Protein AF-A0A3D0THT1-F1 (afdb_monomer)

Sequence (70 aa):
MKIREAVKEDFEQIWIIFQHIVSAGETYAYPVETSKEEAFQIWMEQPHKTFVCVEQQHIFGTYYLKPNNP

pLDDT: mean 87.64, std 11.22, range [59.09, 97.75]

St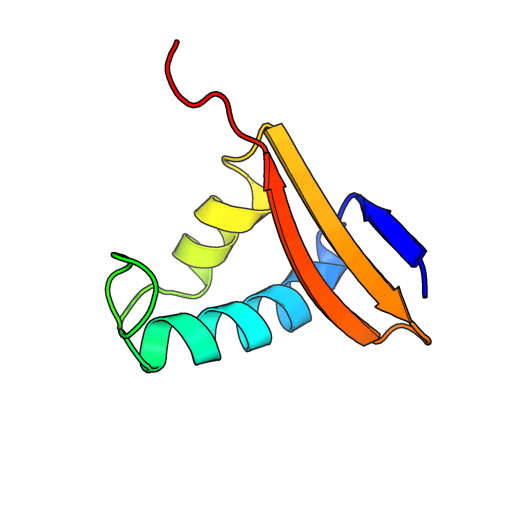ructure (mmCIF, N/CA/C/O backbone):
data_AF-A0A3D0THT1-F1
#
_entry.id   AF-A0A3D0THT1-F1
#
loop_
_atom_site.group_PDB
_atom_site.id
_atom_site.type_symbol
_atom_site.label_atom_id
_atom_site.label_alt_id
_atom_site.label_comp_id
_atom_site.label_asym_id
_atom_site.label_entity_id
_atom_site.label_seq_id
_atom_site.pdbx_PDB_ins_code
_atom_site.Cartn_x
_atom_site.Cartn_y
_atom_site.Cartn_z
_atom_site.occupancy
_atom_site.B_iso_or_equiv
_atom_site.auth_seq_id
_atom_site.auth_comp_id
_atom_site.auth_asym_id
_atom_site.auth_atom_id
_atom_site.pdbx_PDB_model_num
ATOM 1 N N . MET A 1 1 ? -15.344 -7.855 9.614 1.00 85.81 1 MET A N 1
ATOM 2 C CA . MET A 1 1 ? -14.716 -7.207 8.443 1.00 85.81 1 MET A CA 1
ATOM 3 C C . MET A 1 1 ? -15.314 -5.820 8.186 1.00 85.81 1 MET A C 1
ATOM 5 O O . MET A 1 1 ? -16.534 -5.700 8.152 1.00 85.81 1 MET A O 1
ATOM 9 N N . LYS A 1 2 ? -14.489 -4.770 8.049 1.00 95.00 2 LYS A N 1
ATOM 10 C CA . LYS A 1 2 ? -14.899 -3.375 7.775 1.00 95.00 2 LYS A CA 1
ATOM 11 C C . LYS A 1 2 ? -14.006 -2.766 6.690 1.00 95.00 2 LYS A C 1
ATOM 13 O O . LYS A 1 2 ? -12.797 -2.954 6.733 1.00 95.00 2 LYS A O 1
ATOM 18 N N . ILE A 1 3 ? -14.585 -1.985 5.779 1.00 97.25 3 ILE A N 1
ATOM 19 C CA . ILE A 1 3 ? -13.829 -1.128 4.854 1.00 97.25 3 ILE A CA 1
ATOM 20 C C . ILE A 1 3 ? -13.778 0.284 5.440 1.00 97.25 3 ILE A C 1
ATOM 22 O O . ILE A 1 3 ? -14.806 0.819 5.867 1.00 97.25 3 ILE A O 1
ATOM 26 N N . ARG A 1 4 ? -12.586 0.878 5.508 1.00 97.31 4 ARG A N 1
ATOM 27 C CA . ARG A 1 4 ? -12.386 2.263 5.963 1.00 97.31 4 ARG A CA 1
ATOM 28 C C . ARG A 1 4 ? -11.251 2.933 5.199 1.00 97.31 4 ARG A C 1
ATOM 30 O O . ARG A 1 4 ? -10.426 2.245 4.607 1.00 97.31 4 ARG A O 1
ATOM 37 N N . GLU A 1 5 ? -11.226 4.262 5.231 1.00 97.50 5 GLU A N 1
ATOM 38 C CA . GLU A 1 5 ? -10.092 5.033 4.721 1.00 97.50 5 GLU A CA 1
ATOM 39 C C . GLU A 1 5 ? -8.821 4.639 5.495 1.00 97.50 5 GLU A C 1
ATOM 41 O O . GLU A 1 5 ? -8.872 4.375 6.708 1.00 97.50 5 GLU A O 1
ATOM 46 N N . ALA A 1 6 ? -7.721 4.502 4.761 1.00 97.12 6 ALA A N 1
ATOM 47 C CA . ALA A 1 6 ? -6.421 4.148 5.299 1.00 97.12 6 ALA A CA 1
ATOM 48 C C . ALA A 1 6 ? -5.846 5.327 6.086 1.00 97.12 6 ALA A C 1
ATOM 50 O O . ALA A 1 6 ? -5.977 6.484 5.688 1.00 97.12 6 ALA A O 1
ATOM 51 N N . VAL A 1 7 ? -5.188 5.023 7.196 1.00 96.19 7 VAL A N 1
ATOM 52 C CA . VAL A 1 7 ? -4.384 5.979 7.963 1.00 96.19 7 VAL A CA 1
ATOM 53 C C . VAL A 1 7 ? -2.903 5.656 7.784 1.00 96.19 7 VAL A C 1
ATOM 55 O O . VAL A 1 7 ? -2.551 4.591 7.277 1.00 96.19 7 VAL A O 1
ATOM 58 N N . LYS A 1 8 ? -2.008 6.566 8.176 1.00 95.44 8 LYS A N 1
ATOM 59 C CA . LYS A 1 8 ? -0.559 6.383 7.967 1.00 95.44 8 LYS A CA 1
ATOM 60 C C . LYS A 1 8 ? -0.030 5.114 8.636 1.00 95.44 8 LYS A C 1
ATOM 62 O O . LYS A 1 8 ? 0.850 4.458 8.091 1.00 95.44 8 LYS A O 1
ATOM 67 N N . GLU A 1 9 ? -0.607 4.742 9.771 1.00 95.88 9 GLU A N 1
ATOM 68 C CA . GLU A 1 9 ? -0.244 3.563 10.558 1.00 95.88 9 GLU A CA 1
ATOM 69 C C . GLU A 1 9 ? -0.582 2.244 9.844 1.00 95.88 9 GLU A C 1
ATOM 71 O O . GLU A 1 9 ? 0.015 1.210 10.135 1.00 95.88 9 GLU A O 1
ATOM 76 N N . ASP A 1 10 ? -1.504 2.271 8.879 1.00 96.19 10 ASP A N 1
ATOM 77 C CA . ASP A 1 10 ? -1.867 1.097 8.083 1.00 96.19 10 ASP A CA 1
ATOM 78 C C . ASP A 1 10 ? -0.801 0.748 7.036 1.00 96.19 10 ASP A C 1
ATOM 80 O O . ASP A 1 10 ? -0.781 -0.375 6.522 1.00 96.19 10 ASP A O 1
ATOM 84 N N . PHE A 1 11 ? 0.083 1.700 6.713 1.00 96.38 11 PHE A N 1
ATOM 85 C CA . PHE A 1 11 ? 1.015 1.576 5.601 1.00 96.38 11 PHE A CA 1
ATOM 86 C C . PHE A 1 11 ? 1.940 0.364 5.726 1.00 96.38 11 PHE A C 1
ATOM 88 O O . PHE A 1 11 ? 2.217 -0.284 4.725 1.00 96.38 11 PHE A O 1
ATOM 95 N N . GLU A 1 12 ? 2.369 -0.000 6.934 1.00 95.69 12 GLU A N 1
ATOM 96 C CA . GLU A 1 12 ? 3.221 -1.179 7.130 1.00 95.69 12 GLU A CA 1
ATOM 97 C C . GLU A 1 12 ? 2.548 -2.469 6.636 1.00 95.69 12 GLU A C 1
ATOM 99 O O . GLU A 1 12 ? 3.182 -3.287 5.973 1.00 95.69 12 GLU A O 1
ATOM 104 N N . GLN A 1 13 ? 1.246 -2.640 6.891 1.00 95.75 13 GLN A N 1
ATOM 105 C CA . GLN A 1 13 ? 0.508 -3.817 6.419 1.00 95.75 13 GLN A CA 1
ATOM 106 C C . GLN A 1 13 ? 0.180 -3.718 4.922 1.00 95.75 13 GLN A C 1
ATOM 108 O O . GLN A 1 13 ? 0.251 -4.720 4.211 1.00 95.75 13 GLN A O 1
ATOM 113 N N . ILE A 1 14 ? -0.125 -2.514 4.425 1.00 94.94 14 ILE A N 1
ATOM 114 C CA . ILE A 1 14 ? -0.308 -2.240 2.988 1.00 94.94 14 ILE A CA 1
ATOM 115 C C . ILE A 1 14 ? 0.968 -2.597 2.212 1.00 94.94 14 ILE A C 1
ATOM 117 O O . ILE A 1 14 ? 0.892 -3.268 1.184 1.00 94.94 14 ILE A O 1
ATOM 121 N N . TRP A 1 15 ? 2.133 -2.196 2.724 1.00 94.19 15 TRP A N 1
ATOM 122 C CA . TRP A 1 15 ? 3.441 -2.473 2.138 1.00 94.19 15 TRP A CA 1
ATOM 123 C C . TRP A 1 15 ? 3.709 -3.973 2.039 1.00 94.19 15 TRP A C 1
ATOM 125 O O . TRP A 1 15 ? 4.097 -4.435 0.974 1.00 94.19 15 TRP A O 1
ATOM 135 N N . ILE A 1 16 ? 3.440 -4.749 3.094 1.00 92.06 16 ILE A N 1
ATOM 136 C CA . ILE A 1 16 ? 3.627 -6.211 3.070 1.00 92.06 16 ILE A CA 1
ATOM 137 C C . ILE A 1 16 ? 2.782 -6.861 1.963 1.00 92.06 16 ILE A C 1
ATOM 139 O O . ILE A 1 16 ? 3.281 -7.712 1.225 1.00 92.06 16 ILE A O 1
ATOM 143 N N . ILE A 1 17 ? 1.520 -6.442 1.816 1.00 90.75 17 ILE A N 1
ATOM 144 C CA . ILE A 1 17 ? 0.627 -6.942 0.759 1.00 90.75 17 ILE A CA 1
ATOM 145 C C . ILE A 1 17 ? 1.169 -6.559 -0.623 1.00 90.75 17 ILE A C 1
ATOM 147 O O . ILE A 1 17 ? 1.289 -7.407 -1.505 1.00 90.75 17 ILE A O 1
ATOM 151 N N . PHE A 1 18 ? 1.516 -5.286 -0.813 1.00 88.06 18 PHE A N 1
ATOM 152 C CA . PHE A 1 18 ? 1.999 -4.767 -2.089 1.00 88.06 18 PHE A CA 1
ATOM 153 C C . PHE A 1 18 ? 3.337 -5.386 -2.505 1.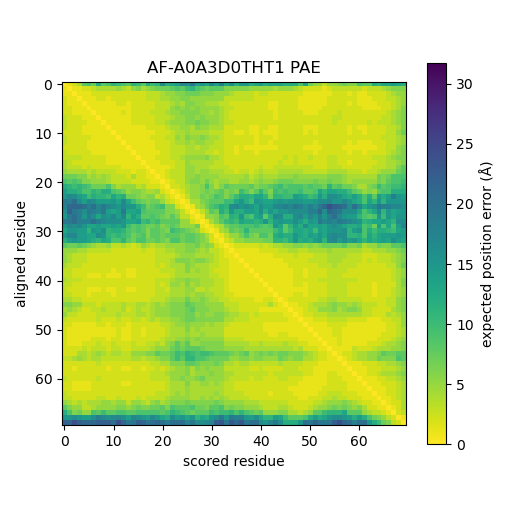00 88.06 18 PHE A C 1
ATOM 155 O O . PHE A 1 18 ? 3.478 -5.808 -3.649 1.00 88.06 18 PHE A O 1
ATOM 162 N N . GLN A 1 19 ? 4.292 -5.500 -1.582 1.00 86.00 19 GLN A N 1
ATOM 163 C CA . GLN A 1 19 ? 5.611 -6.066 -1.843 1.00 86.00 19 GLN A CA 1
ATOM 164 C C . GLN A 1 19 ? 5.509 -7.524 -2.294 1.00 86.00 19 GLN A C 1
ATOM 166 O O . GLN A 1 19 ? 6.222 -7.906 -3.212 1.00 86.00 19 GLN A O 1
ATOM 171 N N . HIS A 1 20 ? 4.605 -8.321 -1.714 1.00 82.25 20 HIS A N 1
ATOM 172 C CA . HIS A 1 20 ? 4.361 -9.697 -2.162 1.00 82.25 20 HIS A CA 1
ATOM 173 C C . HIS A 1 20 ? 3.850 -9.731 -3.615 1.00 82.25 20 HIS A C 1
ATOM 175 O O . HIS A 1 20 ? 4.332 -10.513 -4.434 1.00 82.25 20 HIS A O 1
ATOM 181 N N . ILE A 1 21 ? 2.911 -8.846 -3.960 1.00 79.50 21 ILE A N 1
ATOM 182 C CA . ILE A 1 21 ? 2.321 -8.767 -5.305 1.00 79.50 21 ILE A CA 1
ATOM 183 C C . ILE A 1 21 ? 3.354 -8.300 -6.342 1.00 79.50 21 ILE A C 1
ATOM 185 O O . ILE A 1 21 ? 3.457 -8.880 -7.424 1.00 79.50 21 ILE A O 1
ATOM 189 N N . VAL A 1 22 ? 4.129 -7.264 -6.019 1.00 72.56 22 VAL A N 1
ATOM 190 C CA . VAL A 1 22 ? 5.125 -6.679 -6.927 1.00 72.56 22 VAL A CA 1
ATOM 191 C C . VAL A 1 22 ? 6.352 -7.571 -7.081 1.00 72.56 22 VAL A C 1
ATOM 193 O O . VAL A 1 22 ? 6.841 -7.706 -8.198 1.00 72.56 22 VAL A O 1
ATOM 196 N N . SER A 1 23 ? 6.807 -8.252 -6.022 1.00 68.94 23 SER A N 1
ATOM 197 C CA . SER A 1 23 ? 7.927 -9.198 -6.125 1.00 68.94 23 SER A CA 1
ATOM 198 C C . SER A 1 23 ? 7.599 -10.416 -6.987 1.00 68.94 23 SER A C 1
ATOM 200 O O . SER A 1 23 ? 8.501 -11.004 -7.575 1.00 68.94 23 SER A O 1
ATOM 202 N N . ALA A 1 24 ? 6.320 -10.800 -7.066 1.00 72.12 24 ALA A N 1
ATOM 203 C CA . ALA A 1 24 ? 5.880 -11.847 -7.981 1.00 72.12 24 ALA A CA 1
ATOM 204 C C . ALA A 1 24 ? 5.955 -11.382 -9.448 1.00 72.12 24 ALA A C 1
ATOM 206 O O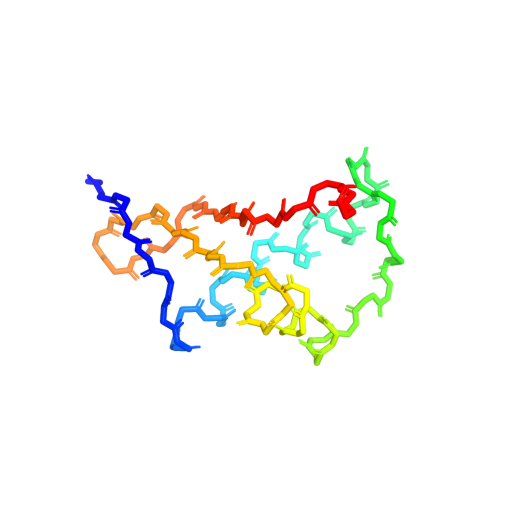 . ALA A 1 24 ? 6.252 -12.180 -10.330 1.00 72.12 24 ALA A O 1
ATOM 207 N N . GLY A 1 25 ? 5.720 -10.092 -9.721 1.00 64.56 25 GLY A N 1
ATOM 208 C CA . GLY A 1 25 ? 5.798 -9.517 -11.071 1.00 64.56 25 GLY A CA 1
ATOM 209 C C . GLY A 1 25 ? 4.689 -9.976 -12.030 1.00 64.56 25 GLY A C 1
ATOM 210 O O . GLY A 1 25 ? 4.775 -9.734 -13.229 1.00 64.56 25 GLY A O 1
ATOM 211 N N . GLU A 1 26 ? 3.647 -10.642 -11.526 1.00 63.12 26 GLU A N 1
ATOM 212 C CA . GLU A 1 26 ? 2.658 -11.342 -12.363 1.00 63.12 26 GLU A CA 1
ATOM 213 C C . GLU A 1 26 ? 1.417 -10.502 -12.706 1.00 63.12 26 GLU A C 1
ATOM 215 O O . GLU A 1 26 ? 0.708 -10.813 -13.661 1.00 63.12 26 GLU A O 1
ATOM 220 N N . THR A 1 27 ? 1.115 -9.455 -11.928 1.00 60.47 27 THR A N 1
ATOM 221 C CA . THR A 1 27 ? -0.216 -8.808 -11.957 1.00 60.47 27 THR A CA 1
ATOM 222 C C . THR A 1 27 ? -0.211 -7.307 -12.245 1.00 60.47 27 THR A C 1
ATOM 224 O O . THR A 1 27 ? -1.200 -6.802 -12.773 1.00 60.47 27 THR A O 1
ATOM 227 N N . TYR A 1 28 ? 0.877 -6.585 -11.958 1.00 60.62 28 TYR A N 1
ATOM 228 C CA . TYR A 1 28 ? 0.971 -5.139 -12.186 1.00 60.62 28 TYR A CA 1
ATOM 229 C C . TYR A 1 28 ? 2.323 -4.744 -12.777 1.00 60.62 28 TYR A C 1
ATOM 231 O O . TYR A 1 28 ? 3.358 -5.276 -12.390 1.00 60.62 28 TYR A O 1
ATOM 239 N N . ALA A 1 29 ? 2.315 -3.747 -13.667 1.00 66.81 29 ALA A N 1
ATOM 240 C CA . ALA A 1 29 ? 3.511 -3.156 -14.269 1.00 66.81 29 ALA A CA 1
ATOM 241 C C . ALA A 1 29 ? 4.240 -2.192 -13.306 1.00 66.81 29 ALA A C 1
ATOM 243 O O . ALA A 1 29 ? 4.564 -1.063 -13.673 1.00 66.81 29 ALA A O 1
ATOM 244 N N . TYR A 1 30 ? 4.454 -2.612 -12.059 1.00 64.81 30 TYR A N 1
ATOM 245 C CA . TYR A 1 30 ? 5.363 -1.928 -11.141 1.00 64.81 30 TYR A CA 1
ATOM 246 C C . TYR A 1 30 ? 6.758 -2.551 -11.266 1.00 64.81 30 TYR A C 1
ATOM 248 O O . TYR A 1 30 ? 6.855 -3.769 -11.438 1.00 64.81 30 TYR A O 1
ATOM 256 N N . PRO A 1 31 ? 7.846 -1.763 -11.178 1.00 69.81 31 PRO A N 1
ATOM 257 C CA . PRO A 1 31 ? 9.184 -2.325 -11.059 1.00 69.81 31 PRO A CA 1
ATOM 258 C C . PRO A 1 31 ? 9.240 -3.282 -9.864 1.00 69.81 31 PRO A C 1
ATOM 260 O O . PRO A 1 31 ? 8.814 -2.916 -8.769 1.00 69.81 31 PRO A O 1
ATOM 263 N N . VAL A 1 32 ? 9.789 -4.485 -10.052 1.00 70.50 32 VAL A N 1
ATOM 264 C CA . VAL A 1 32 ? 9.955 -5.479 -8.969 1.00 70.50 32 VAL A CA 1
ATOM 265 C C . VAL A 1 32 ? 10.777 -4.939 -7.788 1.00 70.50 32 VAL A C 1
ATOM 267 O O . VAL A 1 32 ? 10.668 -5.439 -6.675 1.00 70.50 32 VAL A O 1
ATOM 270 N N . GLU A 1 33 ? 11.555 -3.882 -8.032 1.00 74.25 33 GLU A N 1
ATOM 271 C CA . GLU A 1 33 ? 12.386 -3.168 -7.060 1.00 74.25 33 GLU A CA 1
ATOM 272 C C . GLU A 1 33 ? 11.713 -1.910 -6.482 1.00 74.25 33 GLU A C 1
ATOM 274 O O . GLU A 1 33 ? 12.407 -1.060 -5.931 1.00 74.25 33 GLU A O 1
ATOM 279 N N . THR A 1 34 ? 10.385 -1.756 -6.607 1.00 82.25 34 THR A N 1
ATOM 280 C CA . THR A 1 34 ? 9.673 -0.598 -6.030 1.00 82.25 34 THR A CA 1
ATOM 281 C C . THR A 1 34 ? 10.000 -0.492 -4.542 1.00 82.25 34 THR A C 1
ATOM 283 O O . THR A 1 34 ? 9.689 -1.396 -3.762 1.00 82.25 34 THR A O 1
ATOM 286 N N . SER A 1 35 ? 10.635 0.610 -4.153 1.00 88.44 35 SER A N 1
ATOM 287 C CA . SER A 1 35 ? 11.052 0.854 -2.774 1.00 88.44 35 SER A CA 1
ATO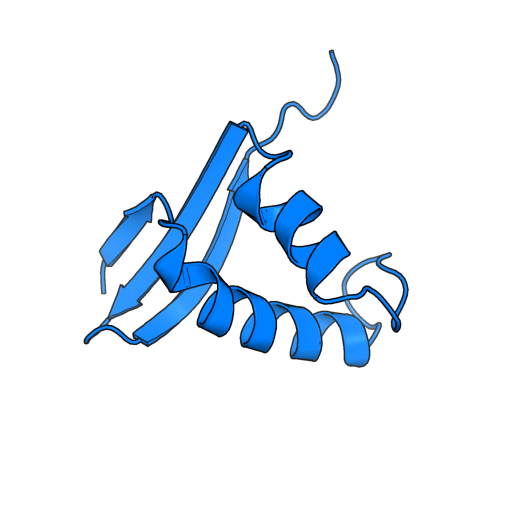M 288 C C . SER A 1 35 ? 9.851 1.079 -1.858 1.00 88.44 35 SER A C 1
ATOM 290 O O . SER A 1 35 ? 8.742 1.404 -2.294 1.00 88.44 35 SER A O 1
ATOM 292 N N . LYS A 1 36 ? 10.072 0.941 -0.550 1.00 90.56 36 LYS A N 1
ATOM 293 C CA . LYS A 1 36 ? 9.040 1.225 0.449 1.00 90.56 36 LYS A CA 1
ATOM 294 C C . LYS A 1 36 ? 8.629 2.701 0.406 1.00 90.56 36 LYS A C 1
ATOM 296 O O . LYS A 1 36 ? 7.453 3.021 0.553 1.00 90.56 36 LYS A O 1
ATOM 301 N N . GLU A 1 37 ? 9.578 3.593 0.153 1.00 92.25 37 GLU A N 1
ATOM 302 C CA . GLU A 1 37 ? 9.351 5.027 0.003 1.00 92.25 37 GLU A CA 1
ATOM 303 C C . GLU A 1 37 ? 8.477 5.326 -1.224 1.00 92.25 37 GLU A C 1
ATOM 305 O O . GLU A 1 37 ? 7.494 6.060 -1.118 1.00 92.25 37 GLU A O 1
ATOM 310 N N . GLU A 1 38 ? 8.764 4.712 -2.374 1.00 90.44 38 GLU A N 1
ATOM 311 C CA . GLU A 1 38 ? 7.928 4.838 -3.577 1.00 90.44 38 GLU A CA 1
ATOM 312 C C . GLU A 1 38 ? 6.539 4.230 -3.371 1.00 90.44 38 GLU A C 1
ATOM 314 O O . GLU A 1 38 ? 5.535 4.819 -3.774 1.00 90.44 38 GLU A O 1
ATOM 319 N N . ALA A 1 39 ? 6.446 3.085 -2.694 1.00 91.62 39 ALA A N 1
ATOM 320 C CA . ALA A 1 39 ? 5.165 2.483 -2.355 1.00 91.62 39 ALA A CA 1
ATOM 321 C C . ALA A 1 39 ? 4.328 3.407 -1.458 1.00 91.62 39 ALA A C 1
ATOM 323 O O . ALA A 1 39 ? 3.116 3.501 -1.653 1.00 91.62 39 ALA A O 1
ATOM 324 N N . PHE A 1 40 ? 4.954 4.132 -0.526 1.00 94.31 40 PHE A N 1
ATOM 325 C CA . PHE A 1 40 ? 4.265 5.135 0.289 1.00 94.31 40 PHE A CA 1
ATOM 326 C C . PHE A 1 40 ? 3.688 6.254 -0.574 1.00 94.31 40 PHE A C 1
ATOM 328 O O . PHE A 1 40 ? 2.524 6.614 -0.414 1.00 94.31 40 PHE A O 1
ATOM 335 N N . GLN A 1 41 ? 4.453 6.751 -1.544 1.00 93.56 41 GLN A N 1
ATOM 336 C CA . GLN A 1 41 ? 3.964 7.749 -2.495 1.00 93.56 41 GLN A CA 1
ATOM 337 C C . GLN A 1 41 ? 2.758 7.226 -3.285 1.00 93.56 41 GLN A C 1
ATOM 339 O O . GLN A 1 41 ? 1.720 7.885 -3.348 1.00 93.56 41 GLN A O 1
ATOM 344 N N . ILE A 1 42 ? 2.870 6.016 -3.839 1.00 91.12 42 ILE A N 1
ATOM 345 C CA . ILE A 1 42 ? 1.842 5.385 -4.679 1.00 91.12 42 ILE A CA 1
ATOM 346 C C . ILE A 1 42 ? 0.552 5.118 -3.902 1.00 91.12 42 ILE A C 1
ATOM 348 O O . ILE A 1 42 ? -0.530 5.267 -4.464 1.00 91.12 42 ILE A O 1
ATOM 352 N N . TRP A 1 43 ? 0.651 4.704 -2.638 1.00 94.06 43 TRP A N 1
ATOM 353 C CA . TRP A 1 43 ? -0.498 4.252 -1.852 1.00 94.06 43 TRP A CA 1
ATOM 354 C C . TRP A 1 43 ? -1.046 5.287 -0.879 1.00 94.06 43 TRP A C 1
ATOM 356 O O . TRP A 1 43 ? -2.222 5.200 -0.541 1.00 94.06 43 TRP A O 1
ATOM 366 N N . MET A 1 44 ? -0.244 6.241 -0.411 1.00 95.00 44 MET A N 1
ATOM 367 C CA . MET A 1 44 ? -0.635 7.138 0.682 1.00 95.00 44 MET A CA 1
ATOM 368 C C . MET A 1 44 ? -0.666 8.616 0.288 1.00 95.00 44 MET A C 1
ATOM 370 O O . MET A 1 44 ? -1.462 9.351 0.867 1.00 95.00 44 MET A O 1
ATOM 374 N N . GLU A 1 45 ? 0.158 9.064 -0.666 1.00 92.62 45 GLU A N 1
ATOM 375 C CA . GLU A 1 45 ? 0.265 10.497 -1.002 1.00 92.62 45 GLU A CA 1
ATOM 376 C C . GLU A 1 45 ? -0.359 10.876 -2.347 1.00 92.62 45 GLU A C 1
ATOM 378 O O . GLU A 1 45 ? -1.044 11.892 -2.442 1.00 92.62 45 GLU A O 1
ATOM 383 N N . GLN A 1 46 ? -0.136 10.081 -3.394 1.00 91.50 46 GLN A N 1
ATOM 384 C CA . GLN A 1 46 ? -0.632 10.382 -4.740 1.00 91.50 46 GLN A CA 1
ATOM 385 C C . GLN A 1 46 ? -2.131 10.114 -4.945 1.00 91.50 46 GLN A C 1
ATOM 387 O O . GLN A 1 46 ? -2.766 10.870 -5.689 1.00 91.50 46 GLN A O 1
ATOM 392 N N . PRO A 1 47 ? -2.731 9.047 -4.380 1.00 91.81 47 PRO A N 1
ATOM 393 C CA . PRO A 1 47 ? -4.149 8.796 -4.574 1.00 91.81 47 PRO A CA 1
ATOM 394 C C . PRO A 1 47 ? -5.021 9.854 -3.912 1.00 91.81 47 PRO A C 1
ATOM 396 O O . PRO A 1 47 ? -4.682 10.423 -2.881 1.00 91.81 47 PRO A O 1
ATOM 399 N N . HIS A 1 48 ? -6.218 10.046 -4.460 1.00 93.31 48 HIS A N 1
ATOM 400 C CA . HIS A 1 48 ? -7.213 10.915 -3.843 1.00 93.31 48 HIS A CA 1
ATOM 401 C C . HIS A 1 48 ? -7.721 10.319 -2.528 1.00 93.31 48 HIS A C 1
ATOM 403 O O . HIS A 1 48 ? -7.993 11.051 -1.579 1.00 93.31 48 HIS A O 1
ATOM 409 N N . LYS A 1 49 ? -7.878 8.988 -2.499 1.00 95.50 49 LYS A N 1
ATOM 410 C CA . LYS A 1 49 ? -8.234 8.209 -1.311 1.00 95.50 49 LYS A CA 1
ATOM 411 C C . LYS A 1 49 ? -7.664 6.805 -1.386 1.00 95.50 49 LYS A C 1
ATOM 413 O O . LYS A 1 49 ? -7.687 6.195 -2.453 1.00 95.50 49 LYS A O 1
ATOM 418 N N . THR A 1 50 ? -7.309 6.260 -0.232 1.00 97.50 50 THR A N 1
ATOM 419 C CA . THR A 1 50 ? -6.905 4.861 -0.074 1.00 97.50 50 THR A CA 1
ATOM 420 C C . THR A 1 50 ? -7.771 4.202 0.978 1.00 97.50 50 THR A C 1
ATOM 422 O O . THR A 1 50 ? -8.100 4.811 1.993 1.00 97.50 50 THR A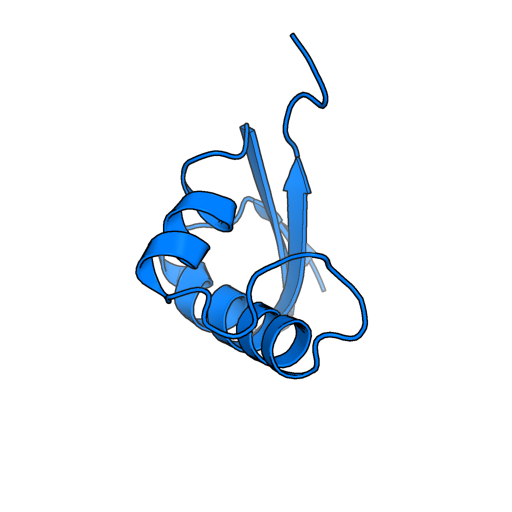 O 1
ATOM 425 N N . PHE A 1 51 ? -8.175 2.963 0.728 1.00 97.75 51 PHE A N 1
ATOM 426 C CA . PHE A 1 51 ? -9.067 2.200 1.585 1.00 97.75 51 PHE A CA 1
ATOM 427 C C . PHE A 1 51 ? -8.453 0.855 1.929 1.00 97.75 51 PHE A C 1
ATOM 429 O O . PHE A 1 51 ? -7.830 0.209 1.090 1.00 97.75 51 PHE A O 1
ATOM 436 N N . VAL A 1 52 ? -8.712 0.411 3.153 1.00 97.50 52 VAL A N 1
ATOM 437 C CA . VAL A 1 52 ? -8.290 -0.892 3.663 1.00 97.50 52 VAL A CA 1
ATOM 438 C C . VAL A 1 52 ? -9.494 -1.718 4.086 1.00 97.50 52 VAL A C 1
ATOM 440 O O . VAL A 1 52 ? -10.449 -1.210 4.683 1.00 97.50 52 VAL A O 1
ATOM 443 N N . CYS A 1 53 ? -9.431 -3.014 3.795 1.00 97.38 53 CYS A 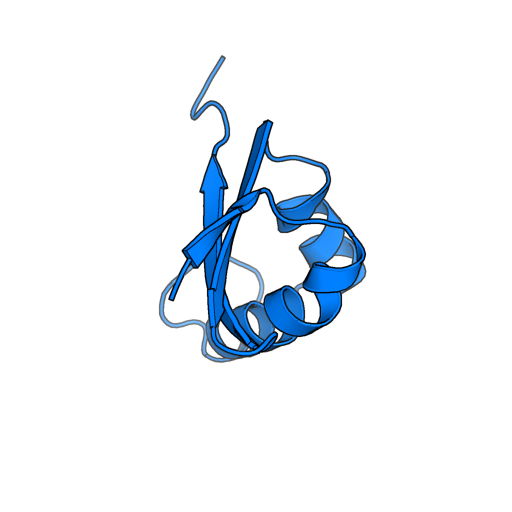N 1
ATOM 444 C CA . CYS A 1 53 ? -10.304 -4.019 4.379 1.00 97.38 53 CYS A CA 1
ATOM 445 C C . CYS A 1 53 ? -9.652 -4.535 5.663 1.00 97.38 53 CYS A C 1
ATOM 447 O O . CYS A 1 53 ? -8.601 -5.174 5.611 1.00 97.38 53 CYS A O 1
ATOM 449 N N . VAL A 1 54 ? -10.263 -4.236 6.809 1.00 96.44 54 VAL A N 1
ATOM 450 C CA . VAL A 1 54 ? -9.730 -4.560 8.134 1.00 96.44 54 VAL A CA 1
ATOM 451 C C . VAL A 1 54 ? -10.657 -5.496 8.905 1.00 96.44 54 VAL A C 1
ATOM 453 O O . VAL A 1 54 ? -11.881 -5.321 8.956 1.00 96.44 54 VAL A O 1
ATOM 456 N N . GLU A 1 55 ? -10.068 -6.478 9.572 1.00 95.62 55 GLU A N 1
ATOM 457 C CA . GLU A 1 55 ? -10.730 -7.328 10.554 1.00 95.62 55 GLU A CA 1
ATOM 458 C C . GLU A 1 55 ? -9.766 -7.618 11.705 1.00 95.62 55 GLU A C 1
ATOM 460 O O . GLU A 1 55 ? -8.602 -7.913 11.478 1.00 95.62 55 GLU A O 1
ATOM 465 N N . GLN A 1 56 ? -10.229 -7.463 12.951 1.00 91.69 56 GLN A N 1
ATOM 466 C CA . GLN A 1 56 ? -9.404 -7.677 14.152 1.00 91.69 56 GLN A CA 1
ATOM 467 C C . GLN A 1 56 ? -8.051 -6.926 14.134 1.00 91.69 56 GLN A C 1
ATOM 469 O O . GLN A 1 56 ? -7.059 -7.419 14.652 1.00 91.69 56 GLN A O 1
ATOM 474 N N . GLN A 1 57 ? -8.024 -5.711 13.566 1.00 87.12 57 GLN A N 1
ATOM 475 C CA . GLN A 1 57 ? -6.824 -4.869 13.370 1.00 87.12 57 GLN A CA 1
ATOM 476 C C . GLN A 1 57 ? -5.825 -5.371 12.310 1.00 87.12 57 GLN A C 1
ATOM 478 O O . GLN A 1 57 ? -4.816 -4.711 12.060 1.00 87.12 57 GLN A O 1
ATOM 483 N N . HIS A 1 58 ? -6.132 -6.475 11.631 1.00 94.06 58 HIS A N 1
ATOM 484 C CA . HIS A 1 58 ? -5.363 -6.968 10.499 1.00 94.06 58 HIS A CA 1
ATOM 485 C C . HIS A 1 58 ? -5.947 -6.475 9.174 1.00 94.06 58 HIS A C 1
ATOM 487 O O . HIS A 1 58 ? -7.170 -6.468 8.989 1.00 94.06 58 HIS A O 1
ATOM 493 N N . ILE A 1 59 ? -5.077 -6.052 8.260 1.00 95.75 59 ILE A N 1
ATOM 494 C CA . ILE A 1 59 ? -5.458 -5.601 6.921 1.00 95.75 59 ILE A CA 1
ATOM 495 C C . ILE A 1 59 ? -5.335 -6.772 5.957 1.00 95.75 59 ILE A C 1
ATOM 497 O O . ILE A 1 59 ? -4.261 -7.329 5.776 1.00 95.75 59 ILE A O 1
ATOM 501 N N . PHE A 1 60 ? -6.448 -7.111 5.314 1.00 94.31 60 PHE A N 1
ATOM 502 C CA . PHE A 1 60 ? -6.537 -8.225 4.366 1.00 94.31 60 PHE A CA 1
ATOM 503 C C . PHE A 1 60 ? -6.484 -7.775 2.907 1.00 94.31 60 PHE A C 1
ATOM 505 O O . PHE A 1 60 ? -6.325 -8.587 2.002 1.00 94.31 60 PHE A O 1
ATOM 512 N N . GLY A 1 61 ? -6.656 -6.481 2.659 1.00 93.81 61 GLY A N 1
ATOM 513 C CA . GLY A 1 61 ? -6.666 -5.938 1.315 1.00 93.81 61 GLY A CA 1
ATOM 514 C C . GLY A 1 61 ? -6.701 -4.424 1.329 1.00 93.81 61 GLY A C 1
ATOM 515 O O . GLY A 1 61 ? -7.104 -3.798 2.312 1.00 93.81 61 GLY A O 1
ATOM 516 N N . THR A 1 62 ? -6.275 -3.849 0.217 1.00 96.12 62 THR A N 1
ATOM 517 C CA . THR A 1 62 ? -6.150 -2.409 0.040 1.00 96.12 62 THR A CA 1
ATOM 518 C C . THR A 1 62 ? -6.465 -2.046 -1.405 1.00 96.12 62 THR A C 1
ATOM 520 O O . THR A 1 62 ? -6.174 -2.814 -2.324 1.00 96.12 62 THR A O 1
ATOM 523 N N . TYR A 1 63 ? -7.090 -0.893 -1.609 1.00 95.00 63 TYR A N 1
ATOM 524 C CA . TYR A 1 63 ? -7.270 -0.293 -2.928 1.00 95.00 63 TYR A CA 1
ATOM 525 C C . TYR A 1 63 ? -7.233 1.227 -2.804 1.00 95.00 63 TYR A C 1
ATOM 527 O O . TYR A 1 63 ? -7.589 1.787 -1.766 1.00 95.00 63 TYR A O 1
ATOM 535 N N . TYR A 1 64 ? -6.825 1.905 -3.870 1.00 95.31 64 TYR A N 1
ATOM 536 C CA . TYR A 1 64 ? -6.808 3.359 -3.921 1.00 95.31 64 TYR A CA 1
ATOM 537 C C . TYR A 1 64 ? -7.638 3.877 -5.093 1.00 95.31 64 TYR A C 1
ATOM 539 O O . TYR A 1 64 ? -7.854 3.190 -6.090 1.00 95.31 64 TYR A O 1
ATOM 547 N N . LEU A 1 65 ? -8.117 5.107 -4.961 1.00 93.62 65 LEU A N 1
ATOM 548 C CA . LEU A 1 65 ? -8.862 5.831 -5.975 1.00 93.62 65 LEU A CA 1
ATOM 549 C C . LEU A 1 65 ? -8.046 7.048 -6.388 1.00 93.62 65 LEU A C 1
ATOM 551 O O . LEU A 1 65 ? -7.705 7.894 -5.560 1.00 93.62 65 LEU A O 1
ATOM 555 N N . LYS A 1 66 ? -7.764 7.153 -7.683 1.00 90.19 66 LYS A N 1
ATOM 556 C CA . LYS A 1 66 ? -7.165 8.336 -8.298 1.00 90.19 66 LYS A CA 1
ATOM 557 C C . LYS A 1 66 ? -7.934 8.700 -9.570 1.00 90.19 66 LYS A C 1
ATOM 559 O O . LYS A 1 66 ? -8.495 7.800 -10.200 1.00 90.19 66 LYS A O 1
ATOM 564 N N . PRO A 1 67 ? -7.964 9.981 -9.969 1.00 87.56 67 PRO A N 1
ATOM 565 C CA . PRO A 1 67 ? -8.388 10.353 -11.313 1.00 87.56 67 PRO A CA 1
AT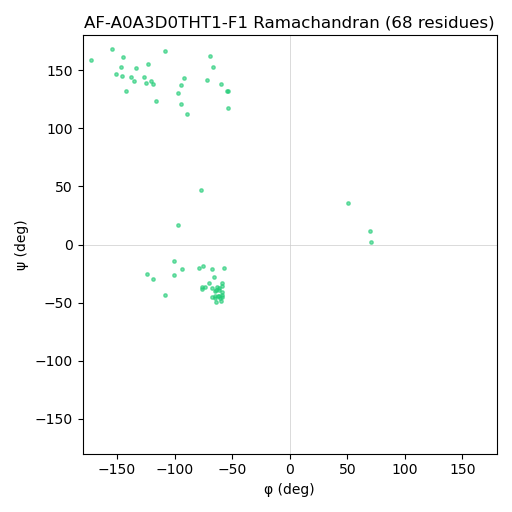OM 566 C C . PRO A 1 67 ? -7.574 9.571 -12.355 1.00 87.56 67 PRO A C 1
ATOM 568 O O . PRO A 1 67 ? -6.352 9.474 -12.243 1.00 87.56 67 PRO A O 1
ATOM 571 N N . ASN A 1 68 ? -8.246 8.970 -13.341 1.00 81.81 68 ASN A N 1
ATOM 572 C CA . ASN A 1 68 ? -7.579 8.158 -14.369 1.00 81.81 68 ASN A CA 1
ATOM 573 C C . ASN A 1 68 ? -6.917 9.017 -15.466 1.00 81.81 68 ASN A C 1
ATOM 575 O O . ASN A 1 68 ? -6.029 8.550 -16.166 1.00 81.81 68 ASN A O 1
ATOM 579 N N . ASN A 1 69 ? -7.357 10.267 -15.597 1.00 71.06 69 ASN A N 1
ATOM 580 C CA . ASN A 1 69 ? -6.851 11.341 -16.453 1.00 71.06 69 ASN A CA 1
ATOM 581 C C . ASN A 1 69 ? -7.240 12.681 -15.780 1.00 71.06 69 ASN A C 1
ATOM 583 O O . ASN A 1 69 ? -8.035 12.637 -14.829 1.00 71.06 69 ASN A O 1
ATOM 587 N N . PRO A 1 70 ? -6.712 13.845 -16.213 1.00 59.09 70 PRO A N 1
ATOM 588 C CA . PRO A 1 70 ? -7.406 15.112 -15.967 1.00 59.09 70 PRO A CA 1
ATOM 589 C C . PRO A 1 70 ? -8.866 15.070 -16.447 1.00 59.09 70 PRO A C 1
ATOM 591 O O . PRO A 1 70 ? -9.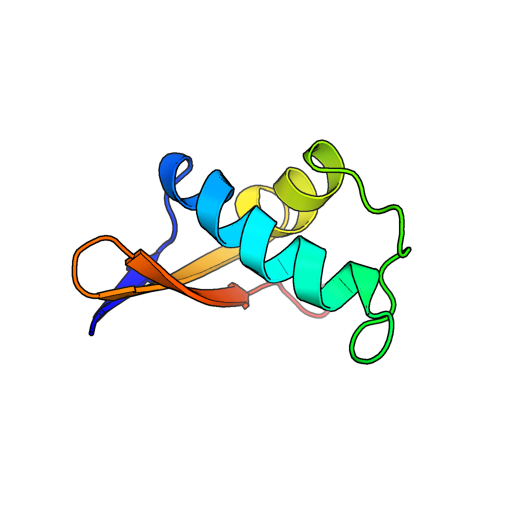168 14.294 -17.386 1.00 59.09 70 PRO A O 1
#

Mean predicted aligned error: 4.81 Å

Radius of gyration: 12.07 Å; Cα contacts (8 Å, |Δi|>4): 94; chains: 1; bounding box: 27×27×31 Å

Solvent-accessible surface area (backbone atoms only — not comparable to full-atom values): 4287 Å² total; per-residue (Å²): 121,47,80,44,75,60,55,81,84,49,44,69,55,51,46,57,56,48,50,56,50,30,61,67,55,80,81,56,100,53,64,64,77,66,45,73,70,56,48,43,38,63,57,70,64,70,33,79,44,32,36,31,36,34,44,97,91,42,68,82,46,74,54,69,42,58,80,93,59,137

Nearest PDB structures (foldseek):
  4e0a-assembly1_B  TM=6.244E-01  e=4.415E-02  Halalkalibacterium halodurans C-125
  4f6a-assemb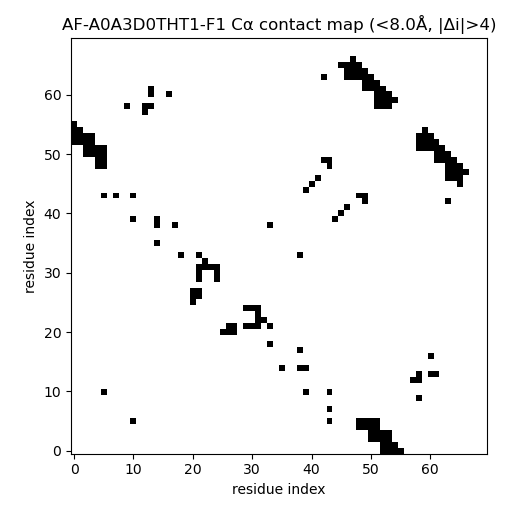ly1_B  TM=5.922E-01  e=7.544E-02  Halalkalibacterium halodurans C-125
  4zbg-assembly1_A  TM=6.988E-01  e=3.520E-01  Brucella abortus str. 2308 A
  4yfj-assembly1_A  TM=4.283E-01  e=1.643E+00  Pseudomonas aeruginosa

Foldseek 3Di:
DDKDWDDPVCLVLVCVVVLVVLCVVPDDPDPNPQDSVNSCCVAPPQFPTKMFDDDPNHTPDIDTHHPPDD

Secondary structure (DSSP, 8-state):
-EEEE--GGGHHHHHHHHHHHHHHTSS--S-TT--HHHHHIIIIISSSEEEEEEETTEEEEEEEE--S--